Protein AF-A0A5K1DKA2-F1 (afdb_monomer)

Sequence (42 aa):
EAVTCLALSIDGVTLVSGSKDKTVRVWNTITRQVLRILKHDK

Mean predicted aligned error: 2.6 Å

Secondary structure (DSSP, 8-state):
--EEEEEE-TTS-EEEEEETTSEEEEEETTTTEEEEEEE---

Structure (mmCIF, N/CA/C/O backbone):
data_AF-A0A5K1DKA2-F1
#
_entry.id   AF-A0A5K1DKA2-F1
#
loop_
_atom_site.group_PDB
_atom_site.id
_atom_site.type_symbol
_atom_site.label_atom_id
_atom_site.label_alt_id
_atom_site.label_comp_id
_atom_site.label_asym_id
_atom_site.label_entity_id
_atom_site.label_seq_id
_atom_site.pdbx_PDB_ins_code
_atom_site.Cartn_x
_atom_site.Cartn_y
_atom_site.Cartn_z
_atom_site.occupancy
_atom_site.B_iso_or_equiv
_atom_site.auth_seq_id
_atom_site.auth_comp_id
_atom_site.auth_asym_id
_atom_site.auth_atom_id
_atom_site.pdbx_PDB_model_num
ATOM 1 N N . GLU A 1 1 ? 5.786 9.129 -12.834 1.00 83.81 1 GLU A N 1
ATOM 2 C CA . GLU A 1 1 ? 6.026 7.715 -13.197 1.00 83.81 1 GLU A CA 1
ATOM 3 C C . GLU A 1 1 ? 4.732 6.921 -13.164 1.00 83.81 1 GLU A C 1
ATOM 5 O O . GLU A 1 1 ? 3.768 7.387 -12.569 1.00 83.81 1 GLU A O 1
ATOM 10 N N . ALA A 1 2 ? 4.690 5.775 -13.847 1.00 95.88 2 ALA A N 1
ATOM 11 C CA . ALA A 1 2 ? 3.489 4.949 -13.922 1.00 95.88 2 ALA A CA 1
ATOM 12 C C . ALA A 1 2 ? 3.271 4.158 -12.622 1.00 95.88 2 ALA A C 1
ATOM 14 O O . ALA A 1 2 ? 4.206 3.535 -12.113 1.00 95.88 2 ALA A O 1
ATOM 15 N N . VAL A 1 3 ? 2.028 4.142 -12.139 1.00 97.62 3 VAL A N 1
ATOM 16 C CA . VAL A 1 3 ? 1.564 3.179 -11.133 1.00 97.62 3 VAL A CA 1
ATOM 17 C C . VAL A 1 3 ? 1.480 1.812 -11.805 1.00 97.62 3 VAL A C 1
ATOM 19 O O . VAL A 1 3 ? 0.893 1.685 -12.878 1.00 97.62 3 VAL A O 1
ATOM 22 N N . THR A 1 4 ? 2.102 0.804 -11.205 1.00 98.00 4 THR A N 1
ATOM 23 C CA . THR A 1 4 ? 2.194 -0.551 -11.771 1.00 98.00 4 THR A CA 1
ATOM 24 C C . THR A 1 4 ? 1.246 -1.533 -11.102 1.00 98.00 4 THR A C 1
ATOM 26 O O . THR A 1 4 ? 0.903 -2.546 -11.706 1.00 98.00 4 THR A O 1
ATOM 29 N N . CYS A 1 5 ? 0.816 -1.249 -9.873 1.00 97.44 5 CYS A N 1
ATOM 30 C CA . CYS A 1 5 ? -0.103 -2.097 -9.125 1.00 97.44 5 CYS A CA 1
ATOM 31 C C . CYS A 1 5 ? -0.904 -1.303 -8.088 1.00 97.44 5 CYS A C 1
ATOM 33 O O . CYS A 1 5 ? -0.484 -0.237 -7.624 1.00 97.44 5 CYS A O 1
ATOM 35 N N . LEU A 1 6 ? -2.061 -1.856 -7.723 1.00 98.00 6 LEU A N 1
ATOM 36 C CA . LEU A 1 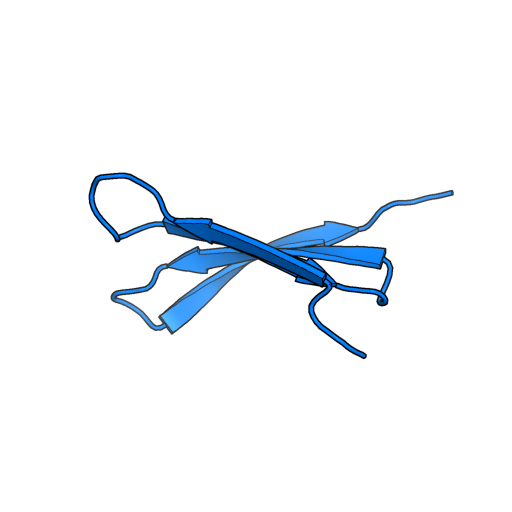6 ? -2.982 -1.317 -6.728 1.00 98.00 6 LEU A CA 1
ATOM 37 C C . LEU A 1 6 ? -3.548 -2.456 -5.875 1.00 98.00 6 LEU A C 1
ATOM 39 O O . LEU A 1 6 ? -3.823 -3.538 -6.392 1.00 98.00 6 LEU A O 1
ATOM 43 N N . ALA A 1 7 ? -3.752 -2.191 -4.588 1.00 98.38 7 ALA A N 1
ATOM 44 C CA . ALA A 1 7 ? -4.469 -3.070 -3.670 1.00 98.38 7 ALA A CA 1
ATOM 45 C C . ALA A 1 7 ? -5.344 -2.230 -2.735 1.00 98.38 7 ALA A C 1
ATOM 47 O O . ALA A 1 7 ? -4.872 -1.243 -2.171 1.00 98.38 7 ALA A O 1
ATOM 48 N N . LEU A 1 8 ? -6.606 -2.617 -2.572 1.00 98.31 8 LEU A N 1
ATOM 49 C CA . LEU A 1 8 ? -7.573 -1.946 -1.705 1.00 98.31 8 LEU A CA 1
ATOM 50 C C . LEU A 1 8 ? -7.938 -2.878 -0.546 1.00 98.31 8 LEU A C 1
ATOM 52 O O . LEU A 1 8 ? -8.115 -4.079 -0.754 1.00 98.31 8 LEU A O 1
ATOM 56 N N . SER A 1 9 ? -8.041 -2.340 0.667 1.00 97.94 9 SER A N 1
ATOM 57 C CA . SER A 1 9 ? -8.551 -3.084 1.818 1.00 97.94 9 SER A CA 1
ATOM 58 C C . SER A 1 9 ? -10.043 -3.395 1.665 1.00 97.94 9 SER A C 1
ATOM 60 O O . SER A 1 9 ? -10.766 -2.709 0.947 1.00 97.94 9 SER A O 1
ATOM 62 N N . ILE A 1 10 ? -10.522 -4.430 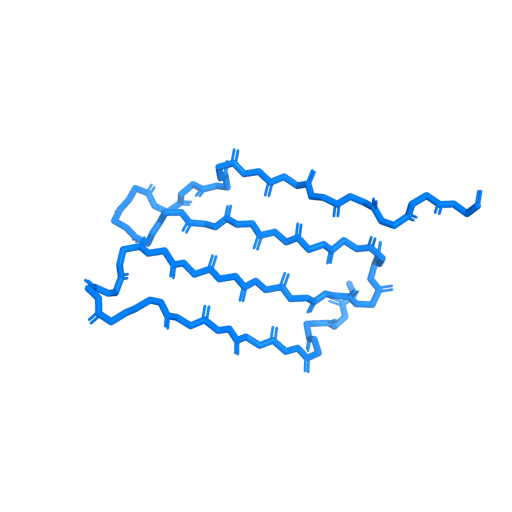2.359 1.00 98.19 10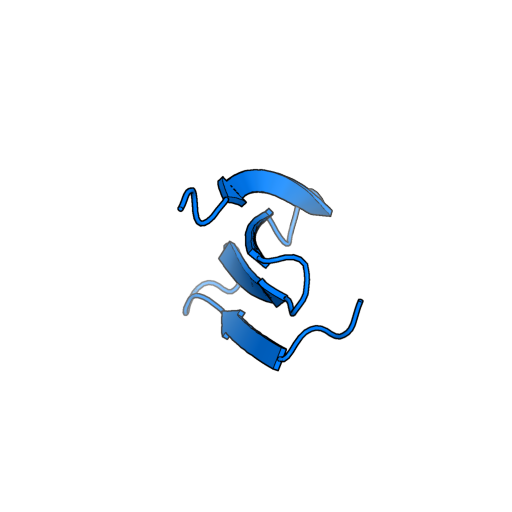 ILE A N 1
ATOM 63 C CA . ILE A 1 10 ? -11.923 -4.878 2.270 1.00 98.19 10 ILE A CA 1
ATOM 64 C C . ILE A 1 10 ? -12.925 -3.800 2.712 1.00 98.19 10 ILE A C 1
ATOM 66 O O . ILE A 1 10 ? -14.008 -3.690 2.149 1.00 98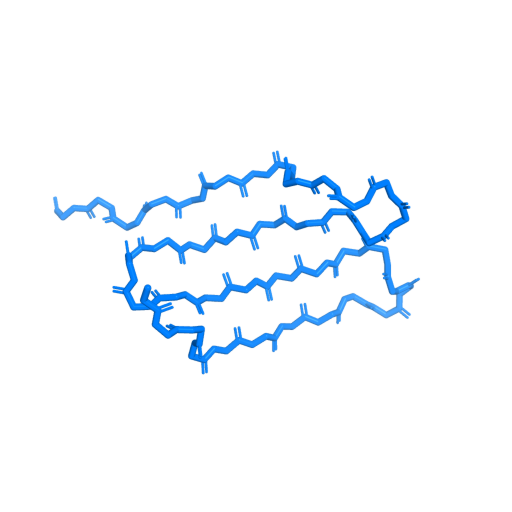.19 10 ILE A O 1
ATOM 70 N N . ASP A 1 11 ? -12.544 -2.977 3.690 1.00 97.62 11 ASP A N 1
ATOM 71 C CA . ASP A 1 11 ? -13.325 -1.837 4.180 1.00 97.62 11 ASP A CA 1
ATOM 72 C C . ASP A 1 11 ? -13.243 -0.611 3.249 1.00 97.62 11 ASP A C 1
ATOM 74 O O . ASP A 1 11 ? -13.915 0.393 3.475 1.00 97.62 11 ASP A O 1
ATOM 78 N N . GLY A 1 12 ? -12.407 -0.673 2.209 1.00 97.69 12 GLY A N 1
ATOM 79 C CA . GLY A 1 12 ? -12.185 0.399 1.249 1.00 97.69 12 GLY A CA 1
ATOM 80 C C . GLY A 1 12 ? -11.418 1.604 1.792 1.00 97.69 12 GLY A C 1
ATOM 81 O O . GLY A 1 12 ? -11.199 2.543 1.029 1.00 97.69 12 GLY A O 1
ATOM 82 N N . VAL A 1 13 ? -10.999 1.616 3.063 1.00 98.31 13 VAL A N 1
ATOM 83 C CA . VAL A 1 13 ? -10.386 2.791 3.716 1.00 98.31 13 VAL A CA 1
ATOM 84 C C . VAL A 1 13 ? -8.912 2.944 3.347 1.00 98.31 13 VAL A C 1
ATOM 86 O O . VAL A 1 13 ? -8.412 4.065 3.238 1.00 98.31 13 VAL A O 1
ATOM 89 N N . THR A 1 14 ? -8.214 1.830 3.128 1.00 98.25 14 THR A N 1
ATOM 90 C CA . THR A 1 14 ? -6.781 1.808 2.832 1.00 98.25 14 THR A CA 1
ATOM 91 C C . THR A 1 14 ? -6.538 1.384 1.392 1.00 98.25 14 THR A C 1
ATOM 93 O O . THR A 1 14 ? -6.848 0.261 1.000 1.00 98.25 14 THR A O 1
ATOM 96 N N . LEU A 1 15 ? -5.915 2.263 0.611 1.00 98.44 15 LEU A N 1
ATOM 97 C CA . LEU A 1 15 ? -5.414 1.948 -0.725 1.00 98.44 15 LEU A CA 1
ATOM 98 C C . LEU A 1 15 ? -3.887 1.912 -0.692 1.00 98.44 15 LEU A C 1
ATOM 100 O O . LEU A 1 15 ? -3.246 2.800 -0.135 1.00 98.44 15 LEU A O 1
ATOM 104 N N . VAL A 1 16 ? -3.293 0.910 -1.327 1.00 98.44 16 VAL A N 1
ATOM 105 C CA . VAL A 1 16 ? -1.849 0.805 -1.534 1.00 98.44 16 VAL A CA 1
ATOM 106 C C . VAL A 1 16 ? -1.563 0.867 -3.027 1.00 98.44 16 VAL A C 1
ATOM 108 O O . VAL A 1 16 ? -2.189 0.159 -3.813 1.00 98.44 16 VAL A O 1
ATOM 111 N N . SER A 1 17 ? -0.608 1.707 -3.420 1.00 98.44 17 SER A N 1
ATOM 112 C CA . SER A 1 17 ? -0.164 1.839 -4.810 1.00 98.44 17 SER A CA 1
ATOM 113 C C . SER A 1 17 ? 1.341 1.640 -4.927 1.00 98.44 17 SER A C 1
ATOM 115 O O . SER A 1 17 ? 2.092 2.319 -4.222 1.00 98.44 17 SER A O 1
ATOM 117 N N . GLY A 1 18 ? 1.775 0.778 -5.845 1.00 97.94 18 GLY A N 1
ATOM 118 C CA . GLY A 1 18 ? 3.178 0.652 -6.245 1.00 97.94 18 GLY A CA 1
ATOM 119 C C . GLY A 1 18 ? 3.457 1.429 -7.530 1.00 97.94 18 GLY A C 1
ATOM 120 O O . GLY A 1 18 ? 2.641 1.426 -8.453 1.00 97.94 18 GLY A O 1
ATOM 121 N N . SER A 1 19 ? 4.598 2.109 -7.593 1.00 97.56 19 SER A N 1
ATOM 122 C CA . SER A 1 19 ? 4.979 2.964 -8.720 1.00 97.56 19 SER A CA 1
ATOM 123 C C . SER A 1 19 ? 6.394 2.655 -9.205 1.00 97.56 19 SER A C 1
ATOM 125 O O . SER A 1 19 ? 7.250 2.199 -8.441 1.00 97.56 19 SER A O 1
ATOM 127 N N . LYS A 1 20 ? 6.654 2.924 -10.493 1.00 96.81 20 LYS A N 1
ATOM 128 C CA . LYS A 1 20 ? 8.007 2.825 -11.072 1.00 96.81 20 LYS A CA 1
ATOM 129 C C . LYS A 1 20 ? 9.010 3.771 -10.399 1.00 96.81 20 LYS A C 1
ATOM 131 O O . LYS A 1 20 ? 10.197 3.461 -10.407 1.00 96.81 20 LYS A O 1
ATOM 136 N N . ASP A 1 21 ? 8.519 4.794 -9.688 1.00 96.06 21 ASP A N 1
ATOM 137 C CA . ASP A 1 21 ? 9.323 5.732 -8.879 1.00 96.06 21 ASP A CA 1
ATOM 138 C C . ASP A 1 21 ? 9.999 5.117 -7.652 1.00 96.06 21 ASP A C 1
ATOM 140 O O . ASP A 1 21 ? 10.556 5.832 -6.817 1.00 96.06 21 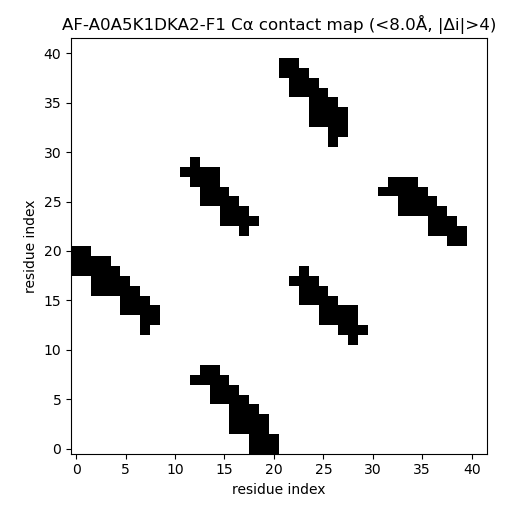ASP A O 1
ATOM 144 N N . LYS A 1 22 ? 9.973 3.783 -7.554 1.00 95.81 22 LYS A N 1
ATOM 145 C CA . LYS A 1 22 ? 10.528 2.994 -6.455 1.00 95.81 22 LYS A CA 1
ATOM 146 C C . LYS A 1 22 ? 9.862 3.323 -5.123 1.00 95.81 22 LYS A C 1
ATOM 148 O O . LYS A 1 22 ? 10.462 3.117 -4.065 1.00 95.81 22 LYS A O 1
ATOM 153 N N . THR A 1 23 ? 8.623 3.815 -5.166 1.00 97.31 23 THR A N 1
ATOM 154 C CA . THR A 1 23 ? 7.812 4.042 -3.977 1.00 97.31 23 THR A CA 1
ATOM 155 C C . THR A 1 23 ? 6.568 3.168 -3.951 1.00 97.31 23 THR A C 1
ATOM 157 O O . THR A 1 23 ? 5.928 2.884 -4.967 1.00 97.31 23 THR A O 1
ATOM 160 N N . VAL A 1 24 ? 6.215 2.765 -2.737 1.00 97.88 24 VAL A N 1
ATOM 161 C CA . VAL A 1 24 ? 4.893 2.262 -2.390 1.00 97.88 24 VAL A CA 1
ATOM 162 C C . VAL A 1 24 ? 4.232 3.318 -1.517 1.00 97.88 24 VAL A C 1
ATOM 164 O O . VAL A 1 24 ? 4.798 3.752 -0.513 1.00 97.88 24 VAL A O 1
ATOM 167 N N . ARG A 1 25 ? 3.035 3.755 -1.898 1.00 98.31 25 ARG A N 1
ATOM 168 C CA . ARG A 1 25 ? 2.265 4.752 -1.148 1.00 98.31 25 ARG A CA 1
ATOM 169 C C . ARG A 1 25 ? 1.047 4.097 -0.524 1.00 98.31 25 ARG A C 1
ATOM 171 O O . ARG A 1 25 ? 0.347 3.340 -1.193 1.00 98.31 25 ARG A O 1
ATOM 178 N N . VAL A 1 26 ? 0.809 4.413 0.743 1.00 98.44 26 VAL A N 1
ATOM 179 C CA . VAL A 1 26 ? -0.388 4.017 1.488 1.00 98.44 26 VAL A CA 1
ATOM 180 C C . VAL A 1 26 ? -1.274 5.243 1.622 1.00 98.44 26 VAL A C 1
ATOM 182 O O . VAL A 1 26 ? -0.817 6.291 2.080 1.00 98.44 26 VAL A O 1
ATOM 185 N N . TRP A 1 27 ? -2.530 5.108 1.230 1.00 98.50 27 TRP A N 1
ATOM 186 C CA . TRP A 1 27 ? -3.506 6.182 1.159 1.00 98.50 27 TRP A CA 1
ATOM 187 C C . TRP A 1 27 ? -4.686 5.872 2.070 1.00 98.50 27 TRP A C 1
ATOM 189 O O . TRP A 1 27 ? -5.150 4.733 2.112 1.00 98.50 27 TRP A O 1
ATOM 199 N N . ASN A 1 28 ? -5.206 6.900 2.736 1.00 98.38 28 ASN A N 1
ATOM 200 C CA . ASN A 1 28 ? -6.553 6.875 3.286 1.00 98.38 28 ASN A CA 1
ATOM 201 C C . ASN A 1 28 ? -7.514 7.396 2.213 1.00 98.38 28 ASN A C 1
ATOM 203 O O . ASN A 1 28 ? -7.370 8.527 1.745 1.00 98.38 28 ASN A O 1
ATOM 207 N N . THR A 1 29 ? -8.477 6.581 1.800 1.00 97.81 29 THR A N 1
ATOM 208 C CA . THR A 1 29 ? -9.407 6.915 0.708 1.00 97.81 29 THR A CA 1
ATOM 209 C C . THR A 1 29 ? -10.477 7.926 1.123 1.00 97.81 29 THR A C 1
ATOM 211 O O . THR A 1 29 ? -10.940 8.697 0.283 1.00 97.81 29 THR A O 1
ATOM 214 N N . ILE A 1 30 ? -10.822 7.976 2.413 1.00 98.00 30 ILE A N 1
ATOM 215 C CA . ILE A 1 30 ? -11.818 8.896 2.973 1.00 98.00 30 ILE A CA 1
ATOM 216 C C . ILE A 1 30 ? -11.244 10.309 3.044 1.00 98.00 30 ILE A C 1
ATOM 218 O O . ILE A 1 30 ? -11.831 11.252 2.515 1.00 98.00 30 ILE A O 1
ATOM 222 N N . THR A 1 31 ? -10.065 10.457 3.651 1.00 98.06 31 THR A N 1
ATOM 223 C CA . THR A 1 31 ? -9.397 11.761 3.783 1.00 98.06 31 THR A CA 1
ATOM 224 C C . THR A 1 31 ? -8.631 12.161 2.525 1.00 98.06 31 THR A C 1
ATOM 226 O O . THR A 1 31 ? -8.257 13.323 2.382 1.00 98.06 31 THR A O 1
ATOM 229 N N . ARG A 1 32 ? -8.410 11.214 1.601 1.00 97.12 32 ARG A N 1
ATOM 230 C CA . ARG A 1 32 ? -7.631 11.368 0.358 1.00 97.12 32 ARG A CA 1
ATOM 231 C C . ARG A 1 32 ? -6.174 11.762 0.600 1.00 97.12 32 ARG A C 1
ATOM 233 O O . ARG A 1 32 ? -5.552 12.422 -0.231 1.00 97.12 32 ARG A O 1
ATOM 240 N N . GLN A 1 33 ? -5.621 11.356 1.738 1.00 98.25 33 GLN A N 1
ATOM 241 C CA . GLN A 1 33 ? -4.255 11.684 2.133 1.00 98.25 33 GLN A CA 1
ATOM 242 C C . GLN A 1 33 ? -3.330 10.476 2.027 1.00 98.25 33 GLN A C 1
ATOM 244 O O . GLN A 1 33 ? -3.726 9.335 2.271 1.00 98.2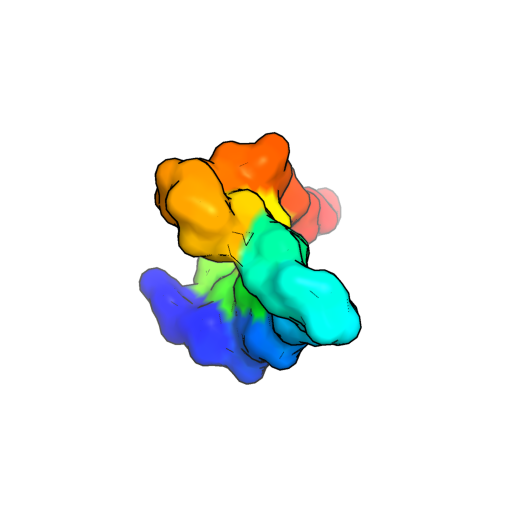5 33 GLN A O 1
ATOM 249 N N . VAL A 1 34 ? -2.064 10.746 1.708 1.00 98.12 34 VAL A N 1
ATOM 250 C CA . VAL A 1 34 ? -0.993 9.754 1.813 1.00 98.12 34 VAL A CA 1
ATOM 251 C C . VAL A 1 34 ? -0.625 9.611 3.285 1.00 98.12 34 VAL A C 1
ATOM 253 O O . VAL A 1 34 ? -0.113 10.545 3.894 1.00 98.12 34 VAL A O 1
ATOM 256 N N . LEU A 1 35 ? -0.869 8.431 3.846 1.00 98.00 35 LEU A N 1
ATOM 257 C CA . LEU A 1 35 ? -0.499 8.090 5.218 1.00 98.00 35 LEU A CA 1
ATOM 258 C C . LEU A 1 35 ? 0.983 7.735 5.329 1.00 98.00 35 LEU A C 1
ATOM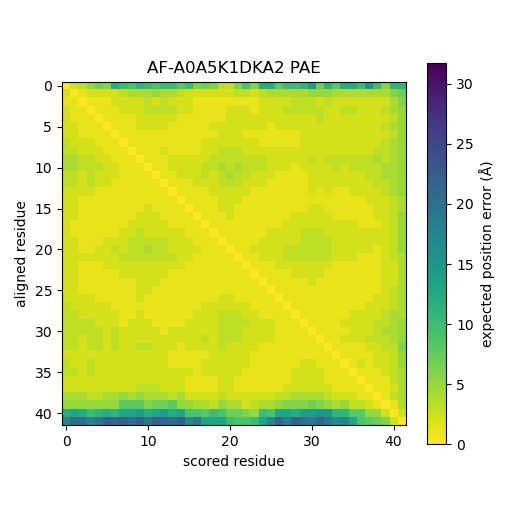 260 O O . LEU A 1 35 ? 1.619 7.995 6.348 1.00 98.00 35 LEU A O 1
ATOM 264 N N . ARG A 1 36 ? 1.536 7.090 4.294 1.00 97.75 36 ARG A N 1
ATOM 265 C CA . ARG A 1 36 ? 2.930 6.643 4.286 1.00 97.75 36 ARG A CA 1
ATOM 266 C C . ARG A 1 36 ? 3.481 6.550 2.874 1.00 97.75 36 ARG A C 1
ATOM 268 O O . ARG A 1 36 ? 2.786 6.129 1.951 1.00 97.75 36 ARG A O 1
ATOM 275 N N . ILE A 1 37 ? 4.761 6.877 2.743 1.00 97.75 37 ILE A N 1
ATOM 276 C CA . ILE A 1 37 ? 5.564 6.597 1.557 1.00 97.75 37 ILE A CA 1
ATOM 277 C C . ILE A 1 37 ? 6.686 5.663 1.992 1.00 97.75 37 ILE A C 1
ATOM 279 O O . ILE A 1 37 ? 7.507 6.019 2.834 1.00 97.75 37 ILE A O 1
ATOM 283 N N . LEU A 1 38 ? 6.695 4.463 1.431 1.00 97.44 38 LEU A N 1
ATOM 284 C CA .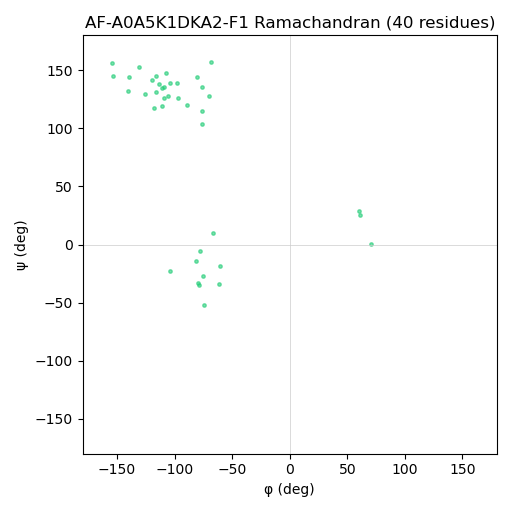 LEU A 1 38 ? 7.784 3.509 1.553 1.00 97.44 38 LEU A CA 1
ATOM 285 C C . LEU A 1 38 ? 8.641 3.653 0.304 1.00 97.44 38 LEU A C 1
ATOM 287 O O . LEU A 1 38 ? 8.121 3.587 -0.808 1.00 97.44 38 LEU A O 1
ATOM 291 N N . LYS A 1 39 ? 9.939 3.868 0.479 1.00 95.81 39 LYS A N 1
ATOM 292 C CA . LYS A 1 39 ? 10.893 3.859 -0.626 1.00 95.81 39 LYS A CA 1
ATOM 293 C C . LYS A 1 39 ? 11.659 2.553 -0.583 1.00 95.81 39 LYS A C 1
ATOM 295 O O . LYS A 1 39 ? 12.032 2.097 0.495 1.00 95.81 39 LYS A O 1
ATOM 300 N N . HIS A 1 40 ? 11.881 1.965 -1.746 1.00 86.69 40 HIS A N 1
ATOM 301 C CA . HIS A 1 40 ? 12.866 0.909 -1.861 1.00 86.69 40 HIS A CA 1
ATOM 302 C C . HIS A 1 40 ? 14.246 1.569 -1.852 1.00 86.69 40 HIS A C 1
ATOM 304 O O . HIS A 1 40 ? 14.620 2.215 -2.834 1.00 86.69 40 HIS A O 1
ATOM 310 N N . ASP A 1 41 ? 14.939 1.484 -0.718 1.00 78.88 41 ASP A N 1
ATOM 311 C CA . ASP A 1 41 ? 16.342 1.881 -0.638 1.00 78.88 41 ASP A CA 1
ATOM 312 C C . ASP A 1 41 ? 17.211 0.742 -1.174 1.00 78.88 41 ASP A C 1
ATOM 314 O O . ASP A 1 41 ? 16.830 -0.429 -1.071 1.00 78.88 41 ASP A O 1
ATOM 318 N N . LYS A 1 42 ? 18.302 1.103 -1.842 1.00 59.72 42 LYS A N 1
ATOM 319 C CA . LYS A 1 42 ? 19.140 0.149 -2.573 1.00 59.72 42 LYS A CA 1
ATOM 320 C C . LYS A 1 42 ? 20.215 -0.455 -1.681 1.00 59.72 42 LYS A C 1
ATOM 322 O O . LYS A 1 42 ? 20.788 0.307 -0.876 1.00 59.72 42 LYS A O 1
#

Org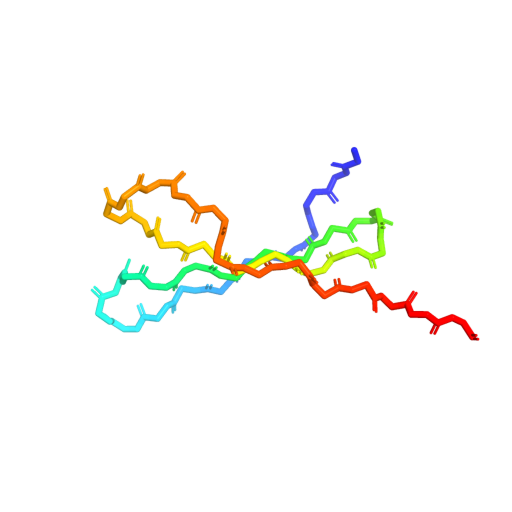anism: NCBI:txid210225

Nearest PDB structures (foldseek):
  7mq8-assembly1_LQ  TM=9.098E-01  e=1.399E-02  Homo sapiens
  7som-assembly1_S  TM=9.088E-01  e=3.104E-02  Chlamydomonas reinhardtii
  8ro1-assembly1_W  TM=8.761E-01  e=1.901E-02  Caenorhabditis elegans
  3rfh-assembly1_C  TM=8.295E-01  e=2.746E-02  Saccharomyces cerevisiae S288C
  5aja-assembly1_A  TM=8.276E-01  e=2.919E-02  Homo sapiens

InterPro domains:
  IPR001680 WD40 repeat [PF00400] (2-28)
  IPR001680 WD40 repeat [PS50082] (1-37)
  IPR015943 WD40/YVTN repeat-like-containing domain superfamily [G3DSA:2.130.10.10] (1-42)
  IPR036322 WD40-repeat-containing domain superfamily [SSF50978] (2-40)
  IPR045227 WD repeat-containing protein WDR18/Ipi3/RID3 [PTHR18763] (2-41)

Solvent-accessible surface area (backbone atoms only — not comparable to full-atom values): 2535 Å² total; per-residue (Å²): 123,58,73,77,49,75,52,69,42,97,86,56,46,43,37,38,39,37,33,73,76,47,34,38,38,34,28,34,58,84,83,68,41,77,78,44,78,48,66,72,79,130

Foldseek 3Di:
DDFPDWDADPVRQWIWTDDPQQWIWIAGPVVRDTPDIDHPDD

Radius of gyration: 10.45 Å; Cα contacts (8 Å, |Δi|>4): 79; chains: 1; bounding box: 32×17×19 Å

pLDDT: mean 95.79, std 6.86, range [59.72, 98.5]